Protein AF-A0A558G816-F1 (afdb_monomer_lite)

pLDDT: mean 83.67, std 11.79, range [37.75, 97.12]

Structure (mmCIF, N/CA/C/O backbone):
data_AF-A0A558G816-F1
#
_entry.id   AF-A0A558G816-F1
#
loop_
_atom_site.group_PDB
_atom_site.id
_atom_site.type_symbol
_atom_site.label_atom_id
_atom_site.label_alt_id
_atom_site.label_comp_id
_atom_site.label_asym_id
_atom_site.label_entity_id
_atom_site.label_seq_id
_atom_site.pdbx_PDB_ins_code
_atom_site.Cartn_x
_atom_site.Cartn_y
_atom_site.Cartn_z
_atom_site.occupancy
_atom_site.B_iso_or_equiv
_atom_site.auth_seq_id
_atom_site.auth_comp_id
_atom_site.auth_asym_id
_atom_site.auth_atom_id
_atom_site.pdbx_PDB_model_num
ATOM 1 N N . MET A 1 1 ? -5.909 -8.089 8.741 1.00 37.75 1 MET A N 1
ATOM 2 C CA . MET A 1 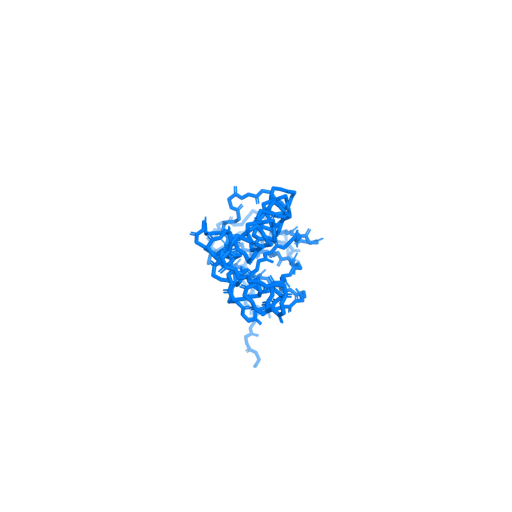1 ? -4.766 -7.786 9.630 1.00 37.75 1 MET A CA 1
ATOM 3 C C . MET A 1 1 ? -4.085 -6.562 9.058 1.00 37.75 1 MET A C 1
ATOM 5 O O . MET A 1 1 ? -4.016 -6.538 7.836 1.00 37.75 1 MET A O 1
ATOM 9 N N . PRO A 1 2 ? -3.628 -5.584 9.864 1.00 47.62 2 PRO A N 1
ATOM 10 C CA . PRO A 1 2 ? -2.833 -4.487 9.321 1.00 47.62 2 PRO A CA 1
ATOM 11 C C . PRO A 1 2 ? -1.647 -5.149 8.655 1.00 47.62 2 PRO A C 1
ATOM 13 O O . PRO A 1 2 ? -1.035 -6.000 9.306 1.00 47.62 2 PRO A O 1
ATOM 16 N N . HIS A 1 3 ? -1.360 -4.857 7.390 1.00 53.56 3 HIS A N 1
ATOM 17 C CA . HIS A 1 3 ? -0.181 -5.450 6.772 1.00 53.56 3 HIS A CA 1
ATOM 18 C C . HIS A 1 3 ? 1.026 -5.114 7.656 1.00 53.56 3 HIS A C 1
ATOM 20 O O . HIS A 1 3 ? 1.348 -3.930 7.813 1.00 53.56 3 HIS A O 1
ATOM 26 N N . PRO A 1 4 ? 1.654 -6.110 8.314 1.00 49.41 4 PRO A N 1
ATOM 27 C CA . PRO A 1 4 ? 2.754 -5.837 9.211 1.00 49.41 4 PRO A CA 1
ATOM 28 C C . PRO A 1 4 ? 3.901 -5.379 8.330 1.00 49.41 4 PRO A C 1
ATOM 30 O O . PRO A 1 4 ? 4.571 -6.177 7.678 1.00 49.41 4 PRO A O 1
ATOM 33 N N . THR A 1 5 ? 4.113 -4.070 8.249 1.00 54.47 5 THR A N 1
ATOM 34 C CA . THR A 1 5 ? 5.279 -3.573 7.544 1.00 54.47 5 THR A CA 1
ATOM 35 C C . THR A 1 5 ? 6.477 -3.842 8.445 1.00 54.47 5 THR A C 1
ATOM 37 O O . THR A 1 5 ? 6.738 -3.076 9.369 1.00 54.47 5 THR A O 1
ATOM 40 N N . LEU A 1 6 ? 7.186 -4.945 8.190 1.00 53.34 6 LEU A N 1
ATOM 41 C CA . LEU A 1 6 ? 8.382 -5.374 8.932 1.00 53.34 6 LEU A CA 1
ATOM 42 C C . LEU A 1 6 ? 9.525 -4.341 8.891 1.00 53.34 6 LEU A C 1
ATOM 44 O O . LEU A 1 6 ? 10.476 -4.428 9.659 1.00 53.34 6 LEU A O 1
ATOM 48 N N . LEU A 1 7 ? 9.435 -3.354 7.996 1.00 63.06 7 LEU A N 1
ATOM 49 C CA . LEU A 1 7 ? 10.449 -2.332 7.756 1.00 63.06 7 LEU A CA 1
ATOM 50 C C . LEU A 1 7 ? 9.867 -0.936 7.938 1.00 63.06 7 LEU A C 1
ATOM 52 O O . LEU A 1 7 ? 8.739 -0.680 7.522 1.00 63.06 7 LEU A O 1
ATOM 56 N N . SER A 1 8 ? 10.660 -0.013 8.483 1.00 76.56 8 SER A N 1
ATOM 57 C CA . SER A 1 8 ? 10.317 1.413 8.523 1.00 76.56 8 SER A CA 1
ATOM 58 C C . SER A 1 8 ? 10.151 1.989 7.109 1.00 76.56 8 SER A C 1
ATOM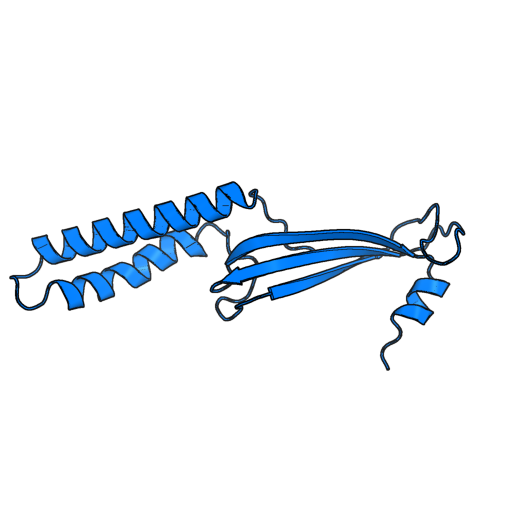 60 O O . SER A 1 8 ? 10.683 1.455 6.133 1.00 76.56 8 SER A O 1
ATOM 62 N N . SER A 1 9 ? 9.434 3.110 6.978 1.00 77.06 9 SER A N 1
ATOM 63 C CA . SER A 1 9 ? 9.272 3.809 5.692 1.00 77.06 9 SER A CA 1
ATOM 64 C C . SER A 1 9 ? 10.616 4.157 5.042 1.00 77.06 9 SER A C 1
ATOM 66 O O . SER A 1 9 ? 10.772 4.005 3.831 1.00 77.06 9 SER A O 1
ATOM 68 N N . THR A 1 10 ? 11.603 4.562 5.844 1.00 79.75 10 THR A N 1
ATOM 69 C CA . THR A 1 10 ? 12.962 4.880 5.388 1.00 79.75 10 THR A CA 1
ATOM 70 C C . THR A 1 10 ? 13.654 3.669 4.773 1.00 79.75 10 THR A C 1
ATOM 72 O O . THR A 1 10 ? 14.207 3.780 3.682 1.00 79.75 10 T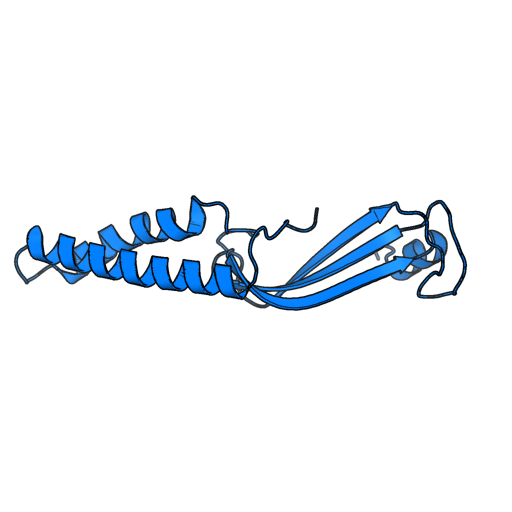HR A O 1
ATOM 75 N N . LEU A 1 11 ? 13.583 2.506 5.428 1.00 80.38 11 LEU A N 1
ATOM 76 C CA . LEU A 1 11 ? 14.188 1.282 4.905 1.00 80.38 11 LEU A CA 1
ATOM 77 C C . LEU A 1 11 ? 13.520 0.843 3.603 1.00 80.38 11 LEU A C 1
ATOM 79 O O . LEU A 1 11 ? 14.224 0.540 2.650 1.00 80.38 11 LEU A O 1
ATOM 83 N N . ARG A 1 12 ? 12.185 0.905 3.505 1.00 80.81 12 ARG A N 1
ATOM 84 C CA . ARG A 1 12 ? 11.469 0.564 2.261 1.00 80.81 12 ARG A CA 1
ATOM 85 C C . ARG A 1 12 ? 11.890 1.455 1.093 1.00 80.81 12 ARG A C 1
ATOM 87 O O . ARG A 1 12 ? 12.158 0.953 0.006 1.00 80.81 12 ARG A O 1
ATOM 94 N N . ARG A 1 13 ? 12.003 2.768 1.318 1.00 83.06 13 ARG A N 1
ATOM 95 C CA . ARG A 1 13 ? 12.493 3.715 0.302 1.00 83.06 13 ARG A CA 1
ATOM 96 C C . ARG A 1 13 ? 13.922 3.402 -0.121 1.00 83.06 13 ARG A C 1
ATOM 98 O O . ARG A 1 13 ? 14.205 3.407 -1.314 1.00 83.06 13 ARG A O 1
ATOM 105 N N . LEU A 1 14 ? 14.797 3.114 0.842 1.00 83.88 14 LEU A N 1
ATOM 106 C CA . LEU A 1 14 ? 16.184 2.758 0.567 1.00 83.88 14 LEU A CA 1
ATOM 107 C C . LEU A 1 14 ? 16.259 1.467 -0.246 1.00 83.88 14 LEU A C 1
ATOM 109 O O . LEU A 1 14 ? 16.970 1.427 -1.243 1.00 83.88 14 LEU A O 1
ATOM 113 N N . THR A 1 15 ? 15.476 0.449 0.105 1.00 82.81 15 THR A N 1
ATOM 114 C CA . THR A 1 15 ? 15.442 -0.804 -0.645 1.00 82.81 15 THR A CA 1
ATOM 115 C C . THR A 1 15 ? 14.944 -0.602 -2.069 1.00 82.81 15 THR A C 1
ATOM 117 O O . THR A 1 15 ? 15.580 -1.097 -2.994 1.00 82.81 15 THR A O 1
ATOM 120 N N . VAL A 1 16 ? 13.873 0.169 -2.281 1.00 83.94 16 VAL A N 1
ATOM 121 C CA . VAL A 1 16 ? 13.390 0.496 -3.635 1.00 83.94 16 VAL A CA 1
ATOM 122 C C . VAL A 1 16 ? 14.450 1.267 -4.424 1.00 83.94 16 VAL A C 1
ATOM 124 O O . VAL A 1 16 ? 14.697 0.946 -5.583 1.00 83.94 16 VAL A O 1
ATOM 127 N N . ALA A 1 17 ? 15.118 2.243 -3.802 1.00 86.75 17 ALA A N 1
ATOM 128 C CA . ALA A 1 17 ? 16.173 3.020 -4.447 1.00 86.75 17 ALA A CA 1
ATOM 129 C C . ALA A 1 17 ? 17.370 2.144 -4.846 1.00 86.75 17 ALA A C 1
ATOM 131 O O . ALA A 1 17 ? 17.804 2.193 -5.995 1.00 86.75 17 ALA A O 1
ATOM 132 N N . VAL A 1 18 ? 17.862 1.300 -3.933 1.00 85.56 18 VAL A N 1
ATOM 133 C CA . VAL A 1 18 ? 18.948 0.348 -4.209 1.00 85.56 18 VAL A CA 1
ATOM 134 C C . VAL A 1 18 ? 18.536 -0.613 -5.319 1.00 85.56 18 VAL A C 1
ATOM 136 O O . VAL A 1 18 ? 19.292 -0.780 -6.265 1.00 85.56 18 VAL A O 1
ATOM 139 N N . SER A 1 19 ? 17.321 -1.162 -5.258 1.00 85.50 19 SER A N 1
ATOM 140 C CA . SER A 1 19 ? 16.780 -2.074 -6.275 1.00 85.50 19 SER A CA 1
ATOM 141 C C . SER A 1 19 ? 16.726 -1.428 -7.656 1.00 85.50 19 SER A C 1
ATOM 143 O O . SER A 1 19 ? 17.076 -2.057 -8.651 1.00 85.50 19 SER A O 1
ATOM 145 N N . LEU A 1 20 ? 16.313 -0.161 -7.733 1.00 86.06 20 LEU A N 1
ATOM 146 C CA . LEU A 1 20 ? 16.272 0.590 -8.982 1.00 86.06 20 LEU A CA 1
ATOM 147 C C . LEU A 1 20 ? 17.683 0.819 -9.536 1.00 86.06 20 LEU A C 1
ATOM 149 O O . LEU A 1 20 ? 17.919 0.580 -10.720 1.00 86.06 20 LEU A O 1
ATOM 153 N N . VAL A 1 21 ? 18.630 1.218 -8.684 1.00 87.31 21 VAL A N 1
ATOM 154 C CA . VAL A 1 21 ? 20.031 1.440 -9.073 1.00 87.31 21 VAL A CA 1
ATOM 155 C C . VAL A 1 21 ? 20.689 0.143 -9.542 1.00 87.31 21 VAL A C 1
ATOM 157 O O . VAL A 1 21 ? 21.255 0.117 -10.633 1.00 87.31 21 VAL A O 1
ATOM 160 N N . THR A 1 22 ? 20.588 -0.943 -8.770 1.00 84.88 22 THR A N 1
ATOM 161 C CA . THR A 1 22 ? 21.214 -2.228 -9.112 1.00 84.88 22 THR A CA 1
ATOM 162 C C . THR A 1 22 ? 20.605 -2.832 -10.372 1.00 84.88 22 THR A C 1
ATOM 164 O O . THR A 1 22 ? 21.350 -3.286 -11.239 1.00 84.88 22 THR A O 1
ATOM 167 N N . SER A 1 23 ? 19.278 -2.769 -10.531 1.00 84.94 23 SER A N 1
ATOM 168 C CA . SER A 1 23 ? 18.592 -3.268 -11.732 1.00 84.94 23 SER A CA 1
ATOM 169 C C . SER A 1 23 ? 18.981 -2.478 -12.977 1.00 84.94 23 SER A C 1
ATOM 171 O O . SER A 1 23 ? 19.238 -3.070 -14.022 1.00 84.94 23 SER A O 1
ATOM 173 N N . THR A 1 24 ? 19.072 -1.148 -12.869 1.00 84.75 24 THR A N 1
ATOM 174 C CA . THR A 1 24 ? 19.471 -0.279 -13.989 1.00 84.75 24 THR A CA 1
ATOM 175 C C . THR A 1 24 ? 20.922 -0.526 -14.389 1.00 84.75 24 THR A C 1
ATOM 177 O O . THR A 1 24 ? 21.213 -0.697 -15.572 1.00 84.75 24 THR A O 1
ATOM 180 N N . LEU A 1 25 ? 21.832 -0.592 -13.411 1.00 85.12 25 LEU A N 1
ATOM 181 C CA . LEU A 1 25 ? 23.249 -0.848 -13.658 1.00 85.12 25 LEU A CA 1
ATOM 182 C C . LEU A 1 25 ? 23.462 -2.218 -14.307 1.00 85.12 25 LEU A C 1
ATOM 184 O O . LEU A 1 25 ? 24.167 -2.316 -15.308 1.00 85.12 25 LEU A O 1
ATOM 188 N N . PHE A 1 26 ? 22.828 -3.265 -13.775 1.00 82.50 26 PHE A N 1
ATOM 189 C CA . PHE A 1 26 ? 22.942 -4.609 -14.333 1.00 82.50 26 PHE A CA 1
ATOM 190 C C . PHE A 1 26 ? 22.387 -4.675 -15.756 1.00 82.50 26 PHE A C 1
ATOM 192 O O . PHE A 1 26 ? 23.044 -5.215 -16.641 1.00 82.50 26 PHE A O 1
ATOM 199 N N . ALA A 1 27 ? 21.208 -4.094 -15.994 1.00 81.56 27 ALA A N 1
ATOM 200 C CA . ALA A 1 27 ? 20.602 -4.036 -17.318 1.00 81.56 27 ALA A CA 1
ATOM 201 C C . ALA A 1 27 ? 21.516 -3.346 -18.344 1.00 81.56 27 ALA A C 1
ATOM 203 O O . ALA A 1 27 ? 21.700 -3.862 -19.447 1.00 81.56 27 ALA A O 1
ATOM 204 N N . ALA A 1 28 ? 22.125 -2.217 -17.970 1.00 79.31 28 ALA A N 1
ATOM 205 C CA . ALA A 1 28 ? 23.056 -1.487 -18.825 1.00 79.31 28 ALA A CA 1
ATOM 206 C C . ALA A 1 28 ? 24.328 -2.298 -19.126 1.00 79.31 28 ALA A C 1
ATOM 208 O O . ALA A 1 28 ? 24.742 -2.382 -20.282 1.00 79.31 28 ALA A O 1
ATOM 209 N N . LEU A 1 29 ? 24.921 -2.932 -18.109 1.00 81.62 29 LEU A N 1
ATOM 210 C CA . LEU A 1 29 ? 26.117 -3.763 -18.270 1.00 81.62 29 LEU A CA 1
ATOM 211 C C . LEU A 1 29 ? 25.842 -5.003 -19.127 1.00 81.62 29 LEU A C 1
ATOM 213 O O . LEU A 1 29 ? 26.593 -5.279 -20.059 1.00 81.62 29 LEU A O 1
ATOM 217 N N . ALA A 1 30 ? 24.752 -5.724 -18.858 1.00 76.94 30 ALA A N 1
ATOM 218 C CA . ALA A 1 30 ? 24.363 -6.904 -19.625 1.00 76.94 30 ALA A CA 1
ATOM 219 C C . ALA A 1 30 ? 24.132 -6.557 -21.102 1.00 76.94 30 ALA A C 1
ATOM 221 O O . ALA A 1 30 ? 24.630 -7.250 -21.988 1.00 76.94 30 ALA A O 1
ATOM 222 N N . ALA A 1 31 ? 23.437 -5.449 -21.373 1.00 75.00 31 ALA A N 1
ATOM 223 C CA . ALA A 1 31 ? 23.195 -4.990 -22.732 1.00 75.00 31 ALA A CA 1
ATOM 224 C C . ALA A 1 31 ? 24.487 -4.580 -23.460 1.00 75.00 31 ALA A C 1
ATOM 226 O O . ALA A 1 31 ? 24.648 -4.915 -24.631 1.00 75.00 31 ALA A O 1
ATOM 227 N N . ALA A 1 32 ? 25.415 -3.907 -22.770 1.00 75.12 32 ALA A N 1
ATOM 228 C CA . ALA A 1 32 ? 26.702 -3.499 -23.334 1.00 75.12 32 ALA A CA 1
ATOM 229 C C . ALA A 1 32 ? 27.633 -4.685 -23.651 1.00 75.12 32 ALA A C 1
ATOM 231 O O . ALA A 1 32 ? 28.400 -4.612 -24.608 1.00 75.12 32 ALA A O 1
ATOM 232 N N . ILE A 1 33 ? 27.574 -5.765 -22.863 1.00 77.12 33 ILE A N 1
ATOM 233 C CA . ILE A 1 33 ? 28.397 -6.970 -23.062 1.00 77.12 33 ILE A CA 1
ATOM 234 C C . ILE A 1 33 ? 27.830 -7.856 -24.179 1.00 77.12 33 ILE A C 1
ATOM 236 O O . ILE A 1 33 ? 28.590 -8.398 -24.978 1.00 77.12 33 ILE A O 1
ATOM 240 N N . LEU A 1 34 ? 26.507 -8.039 -24.217 1.00 72.50 34 LEU A N 1
ATOM 241 C CA . LEU A 1 34 ? 25.871 -9.059 -25.056 1.00 72.50 34 LEU A CA 1
ATOM 242 C C . LEU A 1 34 ? 25.544 -8.587 -26.482 1.00 72.50 34 LEU A C 1
ATOM 244 O O . LEU A 1 34 ? 25.404 -9.435 -27.363 1.00 72.50 34 LEU A O 1
ATOM 248 N N . PHE A 1 35 ? 25.412 -7.277 -26.737 1.00 68.88 35 PHE A N 1
ATOM 249 C CA . PHE A 1 35 ? 24.894 -6.774 -28.017 1.00 68.88 35 PHE A CA 1
ATOM 250 C C . PHE A 1 35 ? 25.670 -5.553 -28.556 1.00 68.88 35 PHE A C 1
ATOM 252 O O . PHE A 1 35 ? 25.889 -4.592 -27.817 1.00 68.88 35 PHE A O 1
ATOM 259 N N . PRO A 1 36 ? 26.038 -5.520 -29.857 1.00 64.81 36 PRO A N 1
ATOM 260 C CA . PRO A 1 36 ? 26.610 -4.331 -30.491 1.00 64.81 36 PRO A CA 1
ATOM 261 C C . PRO A 1 36 ? 25.630 -3.144 -30.476 1.00 64.81 36 PRO A C 1
ATOM 263 O O . PRO A 1 36 ? 24.413 -3.326 -30.421 1.00 64.81 36 PRO A O 1
ATOM 266 N N . GLN A 1 37 ? 26.170 -1.921 -30.553 1.00 66.19 37 GLN A N 1
ATOM 267 C CA . GLN A 1 37 ? 25.551 -0.646 -30.142 1.00 66.19 37 GLN A CA 1
ATOM 268 C C . GLN A 1 37 ? 24.114 -0.329 -30.602 1.00 66.19 37 GLN A C 1
ATOM 270 O O . GLN A 1 37 ? 23.465 0.509 -29.979 1.00 66.19 37 GLN A O 1
ATOM 275 N N . SER A 1 38 ? 23.578 -0.966 -31.644 1.00 67.19 38 SER A N 1
ATOM 276 C CA . SER A 1 38 ? 22.276 -0.601 -32.216 1.00 67.19 38 SER A CA 1
ATOM 277 C C . SER A 1 38 ? 21.055 -1.060 -31.406 1.00 67.19 38 SER A C 1
ATOM 279 O O . SER A 1 38 ? 19.948 -0.633 -31.724 1.00 67.19 38 SER A O 1
ATOM 281 N N . ALA A 1 39 ? 21.214 -1.908 -30.379 1.00 68.38 39 ALA A N 1
ATOM 282 C CA . ALA A 1 39 ? 20.077 -2.471 -29.630 1.00 68.38 39 ALA A CA 1
ATOM 283 C C . ALA A 1 39 ? 20.206 -2.434 -28.093 1.00 68.38 39 ALA A C 1
ATOM 285 O O . ALA A 1 39 ? 19.365 -3.009 -27.402 1.00 68.38 39 ALA A O 1
ATOM 286 N N . ILE A 1 40 ? 21.219 -1.754 -27.542 1.00 70.88 40 ILE A N 1
ATOM 287 C CA . ILE A 1 40 ? 21.527 -1.768 -26.095 1.00 70.88 40 ILE A CA 1
ATOM 288 C C . ILE A 1 40 ? 20.302 -1.393 -25.245 1.00 70.88 40 ILE A C 1
ATOM 290 O O . ILE A 1 40 ? 19.987 -2.077 -24.276 1.00 70.88 40 ILE A O 1
ATOM 294 N N . TRP A 1 41 ? 19.559 -0.354 -25.628 1.00 71.88 41 TRP A N 1
ATOM 295 C CA . TRP A 1 41 ? 18.407 0.114 -24.850 1.00 71.88 41 TRP A CA 1
ATOM 296 C C . TRP A 1 41 ? 17.241 -0.879 -24.821 1.00 71.88 41 TRP A C 1
ATOM 298 O O . TRP A 1 41 ? 16.607 -1.047 -23.779 1.00 71.88 41 TRP A O 1
ATOM 308 N N . THR A 1 42 ? 16.991 -1.582 -25.927 1.00 76.94 42 THR A N 1
ATOM 309 C CA . THR A 1 42 ? 15.944 -2.610 -26.012 1.00 76.94 42 THR A CA 1
ATOM 310 C C . THR A 1 42 ? 16.249 -3.771 -25.070 1.00 76.94 42 THR A C 1
ATOM 312 O O . THR A 1 42 ? 15.384 -4.210 -24.312 1.00 76.94 42 THR A O 1
ATOM 315 N N . TRP A 1 43 ? 17.501 -4.232 -25.065 1.00 76.19 43 TRP A N 1
ATOM 316 C CA . TRP A 1 43 ? 17.947 -5.324 -24.201 1.00 76.19 43 TRP A CA 1
ATOM 317 C C . TRP A 1 43 ? 18.032 -4.912 -22.734 1.00 76.19 43 TRP A C 1
ATOM 319 O O . TRP A 1 43 ? 17.627 -5.679 -21.863 1.00 76.19 43 TRP A O 1
ATOM 329 N N . ALA A 1 44 ? 18.474 -3.686 -22.448 1.00 75.81 44 ALA A N 1
ATOM 330 C CA . ALA A 1 44 ? 18.474 -3.150 -21.093 1.00 75.81 44 ALA A CA 1
ATOM 331 C C . ALA A 1 44 ? 17.054 -3.137 -20.502 1.00 75.81 44 ALA A C 1
ATOM 333 O O . ALA A 1 44 ? 16.852 -3.594 -19.380 1.00 75.81 44 ALA A O 1
ATOM 334 N N . LEU A 1 45 ? 16.045 -2.702 -21.264 1.00 77.69 45 LEU A N 1
ATOM 335 C CA . LEU A 1 45 ? 14.658 -2.704 -20.790 1.00 77.69 45 LEU A CA 1
ATOM 336 C C . LEU A 1 45 ? 14.135 -4.127 -20.521 1.00 77.69 45 LEU A C 1
ATOM 338 O O . LEU A 1 45 ? 13.445 -4.355 -19.526 1.00 77.69 45 LEU A O 1
ATOM 342 N N . LEU A 1 46 ? 14.514 -5.088 -21.371 1.00 81.88 46 LEU A N 1
ATOM 343 C CA . LEU A 1 46 ? 14.146 -6.498 -21.225 1.00 81.88 46 LEU A CA 1
ATOM 344 C C . LEU A 1 46 ? 14.733 -7.124 -19.953 1.00 81.88 46 LEU A C 1
ATOM 346 O O . LEU A 1 46 ? 14.028 -7.854 -19.259 1.00 81.88 46 LEU A O 1
ATOM 350 N N . PHE A 1 47 ? 15.989 -6.821 -19.613 1.00 79.25 47 PHE A N 1
ATOM 351 C CA . PHE A 1 47 ? 16.612 -7.313 -18.378 1.00 79.25 47 PHE A CA 1
ATOM 352 C C . PHE A 1 47 ? 16.182 -6.530 -17.134 1.00 79.25 47 PHE A C 1
ATOM 354 O O . PHE A 1 47 ? 16.128 -7.099 -16.046 1.00 79.25 47 PHE A O 1
ATOM 361 N N . PHE A 1 48 ? 15.836 -5.248 -17.270 1.00 82.94 48 PHE A N 1
ATOM 362 C CA . PHE A 1 48 ? 15.461 -4.401 -16.140 1.00 82.94 48 PHE A CA 1
ATOM 363 C C . PHE A 1 48 ? 14.218 -4.917 -15.412 1.00 82.94 48 PHE A C 1
ATOM 365 O O . PHE A 1 48 ? 14.243 -5.063 -14.193 1.00 82.94 48 PHE A O 1
ATOM 372 N N . LEU A 1 49 ? 13.140 -5.215 -16.143 1.00 81.12 49 LEU A N 1
ATOM 373 C CA . LEU A 1 49 ? 11.855 -5.596 -15.549 1.00 81.12 49 LEU A CA 1
ATOM 374 C C . LEU A 1 49 ? 11.922 -6.838 -14.640 1.00 81.12 49 LEU A C 1
ATOM 376 O O . LEU A 1 49 ? 11.467 -6.731 -13.500 1.00 81.12 49 LEU A O 1
ATOM 380 N N . PRO A 1 50 ? 12.486 -7.991 -15.057 1.00 80.62 50 PRO A N 1
ATOM 381 C CA . PRO A 1 50 ? 12.555 -9.168 -14.191 1.00 80.62 50 PRO A CA 1
ATOM 382 C C . PRO A 1 50 ? 13.469 -8.953 -12.979 1.00 80.62 50 PRO A C 1
ATOM 384 O O . PRO A 1 50 ? 13.168 -9.446 -11.894 1.00 80.62 50 PRO A O 1
ATOM 387 N N . ILE A 1 51 ? 14.553 -8.186 -13.128 1.00 79.69 51 ILE A N 1
ATOM 388 C CA . ILE A 1 51 ? 15.493 -7.912 -12.033 1.00 79.69 51 ILE A CA 1
ATOM 389 C C . ILE A 1 51 ? 14.868 -6.954 -11.025 1.00 79.69 51 ILE A C 1
ATOM 391 O O . ILE A 1 51 ? 14.896 -7.227 -9.825 1.00 79.69 51 ILE A O 1
ATOM 395 N N . PHE A 1 52 ? 14.248 -5.877 -11.501 1.00 80.8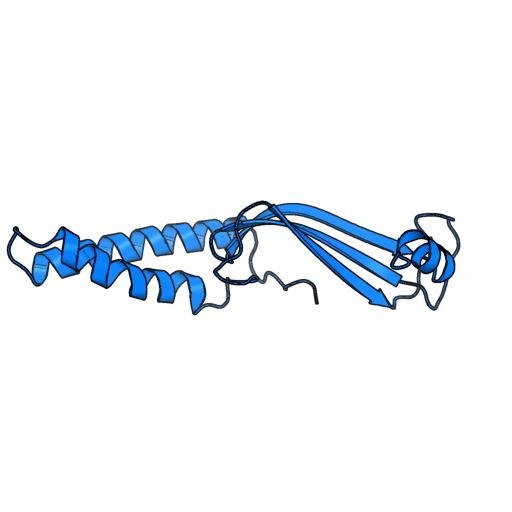8 52 PHE A N 1
ATOM 396 C CA . PHE A 1 52 ? 13.534 -4.935 -10.650 1.00 80.88 52 PHE A CA 1
ATOM 397 C C . PHE A 1 52 ? 12.381 -5.625 -9.923 1.00 80.88 52 PHE A C 1
ATOM 399 O O . PHE A 1 52 ? 12.189 -5.418 -8.725 1.00 80.88 52 PHE A O 1
ATOM 406 N N . TRP A 1 53 ? 11.656 -6.504 -10.617 1.00 82.94 53 TRP A N 1
ATOM 407 C CA . TRP A 1 53 ? 10.611 -7.314 -10.007 1.00 82.94 53 TRP A CA 1
ATOM 408 C C . TRP A 1 53 ? 11.169 -8.232 -8.911 1.00 82.94 53 TRP A C 1
ATOM 410 O O . TRP A 1 53 ? 10.657 -8.217 -7.792 1.00 82.94 53 TRP A O 1
ATOM 420 N N . LEU A 1 54 ? 12.263 -8.956 -9.178 1.00 80.06 54 LEU A N 1
ATOM 421 C CA . LEU A 1 54 ? 12.923 -9.819 -8.194 1.00 80.06 54 LEU A CA 1
ATOM 422 C C . LEU A 1 54 ? 13.374 -9.034 -6.955 1.00 80.06 54 LEU A C 1
ATOM 424 O O . LEU A 1 54 ? 13.178 -9.498 -5.841 1.00 80.06 54 LEU A O 1
ATOM 428 N N . HIS A 1 55 ? 13.939 -7.841 -7.119 1.00 76.50 55 HIS A N 1
ATOM 429 C CA . HIS A 1 55 ? 14.426 -7.052 -5.985 1.00 76.50 55 HIS A CA 1
ATOM 430 C C . HIS A 1 55 ? 13.298 -6.395 -5.177 1.00 76.50 55 HIS A C 1
ATOM 432 O O . HIS A 1 55 ? 13.416 -6.250 -3.962 1.00 76.50 55 HIS A O 1
ATOM 438 N N . CYS A 1 56 ? 12.202 -5.995 -5.825 1.00 74.94 56 CYS A N 1
ATOM 439 C CA . CYS A 1 56 ? 11.127 -5.258 -5.162 1.00 74.94 56 CYS A CA 1
ATOM 440 C C . CYS A 1 56 ? 10.008 -6.158 -4.613 1.00 74.94 56 CYS A C 1
ATOM 442 O O . CYS A 1 56 ? 9.452 -5.851 -3.558 1.00 74.94 56 CYS A O 1
ATOM 444 N N . TYR A 1 57 ? 9.666 -7.251 -5.301 1.00 76.25 57 TYR A N 1
ATOM 445 C CA . TYR A 1 57 ? 8.462 -8.045 -5.015 1.00 76.25 57 TYR A CA 1
ATOM 446 C C . TYR A 1 57 ? 8.766 -9.369 -4.316 1.00 76.25 57 TYR A C 1
ATOM 448 O O . TYR A 1 57 ? 8.031 -9.756 -3.410 1.00 76.25 57 TYR A O 1
ATOM 456 N N . PHE A 1 58 ? 9.862 -10.041 -4.679 1.00 72.75 58 PHE A N 1
ATOM 457 C CA . PHE A 1 58 ? 10.258 -11.303 -4.043 1.00 72.75 58 PHE A CA 1
ATOM 458 C C . PHE A 1 58 ? 10.543 -11.191 -2.534 1.00 72.75 58 PHE A C 1
ATOM 460 O O . PHE A 1 58 ? 10.154 -12.097 -1.800 1.00 72.75 58 PHE A O 1
ATOM 467 N N . PRO A 1 59 ? 11.153 -10.107 -2.010 1.00 68.56 59 PRO A N 1
ATOM 468 C CA . PRO A 1 59 ? 11.512 -10.053 -0.591 1.00 68.56 59 PRO A CA 1
ATOM 469 C C . PRO A 1 59 ? 10.332 -9.780 0.356 1.00 68.56 59 PRO A C 1
ATOM 471 O O . PRO A 1 59 ? 10.541 -9.634 1.558 1.00 68.56 59 PRO A O 1
ATOM 474 N N . GLY A 1 60 ? 9.102 -9.653 -0.161 1.00 67.12 60 GLY A N 1
ATOM 475 C CA . GLY A 1 60 ? 7.906 -9.447 0.663 1.00 67.12 60 GLY A CA 1
ATOM 476 C C . GLY A 1 60 ? 7.693 -8.009 1.154 1.00 67.12 60 GLY A C 1
ATOM 477 O O . GLY A 1 60 ? 6.970 -7.793 2.121 1.00 67.12 60 GLY A O 1
ATOM 478 N N . TYR A 1 61 ? 8.292 -7.005 0.502 1.00 70.50 61 TYR A N 1
ATOM 479 C CA . TYR A 1 61 ? 8.066 -5.580 0.821 1.00 70.50 61 TYR A CA 1
ATOM 480 C C . TYR A 1 61 ? 6.725 -5.036 0.320 1.00 70.50 61 TYR A C 1
ATOM 482 O O . TYR A 1 61 ? 6.337 -3.909 0.637 1.00 70.50 61 TYR A O 1
ATOM 490 N N . VAL A 1 62 ? 6.039 -5.831 -0.492 1.00 77.81 62 VAL A N 1
ATOM 491 C CA . VAL A 1 62 ? 4.762 -5.507 -1.109 1.00 77.81 62 VAL A CA 1
ATOM 492 C C . VAL A 1 62 ? 3.663 -5.857 -0.121 1.00 77.81 62 VAL A C 1
ATOM 494 O O . VAL A 1 62 ? 3.535 -6.997 0.317 1.00 77.81 62 VAL A O 1
ATOM 497 N N . SER A 1 63 ? 2.887 -4.849 0.256 1.00 80.69 63 SER A N 1
ATOM 498 C CA . SER A 1 63 ? 1.782 -4.996 1.208 1.00 80.69 63 SER A CA 1
ATOM 499 C C . SER A 1 63 ? 0.421 -4.877 0.530 1.00 80.69 63 SER A C 1
ATOM 501 O O . SER A 1 63 ? -0.588 -5.193 1.139 1.00 80.69 63 SER A O 1
ATOM 503 N N . TYR A 1 64 ? 0.381 -4.446 -0.730 1.00 84.94 64 TYR A N 1
ATOM 504 C CA . TYR A 1 64 ? -0.846 -4.237 -1.492 1.00 84.94 64 TYR A CA 1
ATOM 505 C C . TYR A 1 64 ? -0.755 -4.926 -2.856 1.00 84.94 64 TYR A C 1
ATOM 507 O O . TYR A 1 64 ? 0.319 -5.348 -3.278 1.00 84.94 64 TYR A O 1
ATOM 515 N N . SER A 1 65 ? -1.875 -5.006 -3.579 1.00 86.88 65 SER A N 1
ATOM 516 C CA . SER A 1 65 ? -1.862 -5.443 -4.982 1.00 86.88 65 SER A CA 1
ATOM 517 C C . SER A 1 65 ? -0.821 -4.649 -5.794 1.00 86.88 65 SER A C 1
ATOM 519 O O . SER A 1 65 ? -0.750 -3.429 -5.621 1.00 86.88 65 SER A O 1
ATOM 521 N N . PRO A 1 66 ? -0.081 -5.267 -6.737 1.00 86.31 66 PRO A N 1
ATOM 522 C CA . PRO A 1 66 ? 0.813 -4.555 -7.658 1.00 86.31 66 PRO A CA 1
ATOM 523 C C . PRO A 1 66 ? 0.127 -3.444 -8.469 1.00 86.31 66 PRO A C 1
ATOM 525 O O . PRO A 1 66 ? 0.786 -2.551 -8.988 1.00 86.31 66 PRO A O 1
ATOM 528 N N . THR A 1 67 ? -1.203 -3.478 -8.575 1.00 88.44 67 THR A N 1
ATOM 529 C CA . THR A 1 67 ? -2.015 -2.451 -9.243 1.00 88.44 67 THR A CA 1
ATOM 530 C C . THR A 1 67 ? -2.426 -1.292 -8.328 1.00 88.44 67 THR A C 1
ATOM 532 O O . THR A 1 67 ? -3.101 -0.373 -8.784 1.00 88.44 67 THR A O 1
ATOM 535 N N . ALA A 1 68 ? -2.052 -1.305 -7.045 1.00 90.38 68 ALA A N 1
ATOM 536 C CA . ALA A 1 68 ? -2.380 -0.238 -6.105 1.00 90.38 68 ALA A CA 1
ATOM 537 C C . ALA A 1 68 ? -1.430 0.958 -6.268 1.00 90.38 68 ALA A C 1
ATOM 539 O O . ALA A 1 68 ? -0.209 0.819 -6.150 1.00 90.38 68 ALA A O 1
ATOM 540 N N . PHE A 1 69 ? -2.007 2.142 -6.487 1.00 93.50 69 PHE A N 1
ATOM 541 C CA . PHE A 1 69 ? -1.290 3.408 -6.627 1.00 93.50 69 PHE A CA 1
ATOM 542 C C . PHE A 1 69 ? -1.992 4.534 -5.865 1.00 93.50 69 PHE A C 1
ATOM 544 O O . PHE A 1 69 ? -3.218 4.583 -5.783 1.00 93.50 69 PHE A O 1
ATOM 551 N N . GLY A 1 70 ? -1.201 5.478 -5.358 1.00 93.75 70 GLY A N 1
ATOM 552 C CA . GLY A 1 70 ? -1.687 6.686 -4.704 1.00 93.75 70 GLY A CA 1
ATOM 553 C C . GLY A 1 70 ? -1.887 6.523 -3.200 1.00 93.75 70 GLY A C 1
ATOM 554 O O . GLY A 1 70 ? -1.181 5.767 -2.532 1.00 93.75 70 GLY A O 1
ATOM 555 N N . ARG A 1 71 ? -2.817 7.302 -2.641 1.00 93.44 71 ARG A N 1
ATOM 556 C CA . ARG A 1 71 ? -3.096 7.319 -1.202 1.00 93.44 71 ARG A CA 1
ATOM 557 C C . ARG A 1 71 ? -4.083 6.207 -0.857 1.00 93.44 71 ARG A C 1
ATOM 559 O O . ARG A 1 71 ? -5.252 6.289 -1.215 1.00 93.44 71 ARG A O 1
ATOM 566 N N . VAL A 1 72 ? -3.613 5.199 -0.132 1.00 92.44 72 VAL A N 1
ATOM 567 C CA . VAL A 1 72 ? -4.414 4.055 0.316 1.00 92.44 72 VAL A CA 1
ATOM 568 C C . VAL A 1 72 ? -4.635 4.164 1.821 1.00 92.44 72 VAL A C 1
ATOM 570 O O . VAL A 1 72 ? -3.694 4.427 2.573 1.00 92.44 72 VAL A O 1
ATOM 573 N N . ARG A 1 73 ? -5.883 3.983 2.263 1.00 91.06 73 ARG A N 1
ATOM 574 C CA . ARG A 1 73 ? -6.240 3.913 3.683 1.00 91.06 73 ARG A CA 1
ATOM 575 C C . ARG A 1 73 ? -6.626 2.487 4.034 1.00 91.06 73 ARG A C 1
ATOM 577 O O . ARG A 1 73 ? -7.533 1.923 3.435 1.00 91.06 73 ARG A O 1
ATOM 584 N N . GLU A 1 74 ? -5.953 1.943 5.031 1.00 88.56 74 GLU A N 1
ATOM 585 C CA . GLU A 1 74 ? -6.246 0.641 5.606 1.00 88.56 74 GLU A CA 1
ATOM 586 C C . GLU A 1 74 ? -6.868 0.833 6.985 1.00 88.56 74 GLU A C 1
ATOM 588 O O . GLU A 1 74 ? -6.435 1.681 7.772 1.00 88.56 74 GLU A O 1
ATOM 593 N N . VAL A 1 75 ? -7.900 0.046 7.266 1.00 90.31 75 VAL A N 1
ATOM 594 C CA . VAL A 1 75 ? -8.583 0.028 8.552 1.00 90.31 75 VAL A CA 1
ATOM 595 C C . VAL A 1 75 ? -8.751 -1.419 8.964 1.00 90.31 75 VAL A C 1
ATOM 597 O O . VAL A 1 75 ? -9.272 -2.229 8.200 1.00 90.31 75 VAL A O 1
ATOM 600 N N . VAL A 1 76 ? -8.327 -1.734 10.180 1.00 90.25 76 VAL A N 1
ATOM 601 C CA . VAL A 1 76 ? -8.457 -3.067 10.754 1.00 90.25 76 VAL A CA 1
ATOM 602 C C . VAL A 1 76 ? -9.172 -2.941 12.080 1.00 90.25 76 VAL A C 1
ATOM 604 O O . VAL A 1 76 ? -8.750 -2.196 12.963 1.00 90.25 76 VAL A O 1
ATOM 607 N N . THR A 1 77 ? -10.263 -3.680 12.203 1.00 91.81 77 THR A N 1
ATOM 608 C CA . THR A 1 77 ? -11.020 -3.812 13.438 1.00 91.81 77 THR A CA 1
ATOM 609 C C . THR A 1 77 ? -10.648 -5.119 14.119 1.00 91.81 77 THR A C 1
ATOM 611 O O . THR A 1 77 ? -10.533 -6.167 13.481 1.00 91.81 77 THR A O 1
ATOM 614 N N . SER A 1 78 ? -10.446 -5.059 15.429 1.00 93.62 78 SER A N 1
ATOM 615 C CA . SER A 1 78 ? -10.214 -6.230 16.266 1.00 93.62 78 SER A CA 1
ATOM 616 C C . SER A 1 78 ? -11.000 -6.101 17.568 1.00 93.62 78 SER A C 1
ATOM 618 O O . SER A 1 78 ? -10.986 -5.020 18.164 1.00 93.62 78 SER A O 1
ATOM 620 N N . PRO A 1 79 ? -11.660 -7.170 18.038 1.00 94.31 79 PRO A N 1
ATOM 621 C CA . PRO A 1 79 ? -12.295 -7.158 19.349 1.00 94.31 79 PRO A CA 1
ATOM 622 C C . PRO A 1 79 ? -11.232 -6.988 20.444 1.00 94.31 79 PRO A C 1
ATOM 624 O O . PRO A 1 79 ? -10.200 -7.664 20.422 1.00 94.31 79 PRO A O 1
ATOM 627 N N . ARG A 1 80 ? -11.466 -6.065 21.381 1.00 93.06 80 ARG A N 1
ATOM 628 C CA . ARG A 1 80 ? -10.578 -5.761 22.513 1.00 93.06 80 ARG A CA 1
ATOM 629 C C . ARG A 1 80 ? -11.396 -5.148 23.652 1.00 93.06 80 ARG A C 1
ATOM 631 O O . ARG A 1 80 ? -12.256 -4.316 23.393 1.00 93.06 80 ARG A O 1
ATOM 638 N N . ALA A 1 81 ? -11.093 -5.500 24.901 1.00 95.38 81 ALA A N 1
ATOM 639 C CA . ALA A 1 81 ? -11.627 -4.771 26.049 1.00 95.38 81 ALA A CA 1
ATOM 640 C C . ALA A 1 81 ? -11.180 -3.298 26.006 1.00 95.38 81 ALA A C 1
ATOM 642 O O . ALA A 1 81 ? -9.991 -3.015 25.861 1.00 95.38 81 ALA A O 1
ATOM 643 N N . VAL A 1 82 ? -12.131 -2.378 26.140 1.00 95.62 82 VAL A N 1
ATOM 644 C CA . VAL A 1 82 ? -11.923 -0.929 26.063 1.00 95.62 82 VAL A CA 1
ATOM 645 C C . VAL A 1 82 ? -12.084 -0.330 27.449 1.00 95.62 82 VAL A C 1
ATOM 647 O O . VAL A 1 82 ? -13.053 -0.621 28.149 1.00 95.62 82 VAL A O 1
ATOM 650 N N . ARG A 1 83 ? -11.127 0.505 27.858 1.00 95.75 83 ARG A N 1
ATOM 651 C CA . ARG A 1 83 ? -11.179 1.207 29.152 1.00 95.75 83 ARG A CA 1
ATOM 652 C C . ARG A 1 83 ? -11.881 2.553 29.059 1.00 95.75 83 ARG A C 1
ATOM 654 O O . ARG A 1 83 ? -12.532 2.943 30.016 1.00 95.75 83 ARG A O 1
ATOM 661 N N . GLU A 1 84 ? -11.753 3.219 27.919 1.00 96.31 84 GLU A N 1
ATOM 662 C CA . GLU A 1 84 ? -12.320 4.539 27.676 1.00 96.31 84 GLU A CA 1
ATOM 663 C C . GLU A 1 84 ? -12.716 4.643 26.201 1.00 96.31 84 GLU A C 1
ATOM 665 O O . GLU A 1 84 ? -11.875 4.759 25.310 1.00 96.31 84 GLU A O 1
ATOM 670 N N . CYS A 1 85 ? -14.012 4.531 25.918 1.00 96.62 85 CYS A N 1
ATOM 671 C CA . CYS A 1 85 ? -14.530 4.684 24.563 1.00 96.62 85 CYS A CA 1
ATOM 672 C C . CYS A 1 85 ? -14.287 6.113 24.055 1.00 96.62 85 CYS A C 1
ATOM 674 O O . CYS A 1 85 ? -14.747 7.069 24.675 1.00 96.62 85 CYS A O 1
ATOM 676 N N . VAL A 1 86 ? -13.689 6.271 22.870 1.00 96.56 86 VAL A N 1
ATOM 677 C CA . VAL A 1 86 ? -13.379 7.594 22.283 1.00 96.56 86 VAL A CA 1
ATOM 678 C C . VAL A 1 86 ? -14.618 8.472 22.041 1.00 96.56 86 VAL A C 1
ATOM 680 O O . VAL A 1 86 ? -14.501 9.682 21.877 1.00 96.56 86 V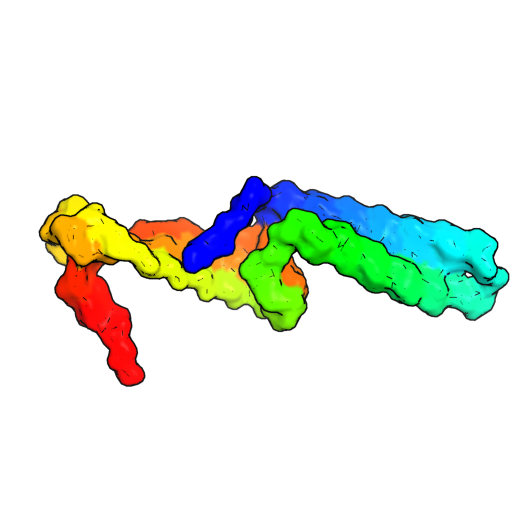AL A O 1
ATOM 683 N N . VAL A 1 87 ? -15.810 7.869 21.999 1.00 96.56 87 VAL A N 1
ATOM 684 C CA . VAL A 1 87 ? -17.078 8.574 21.754 1.00 96.56 87 VAL A CA 1
ATOM 685 C C . VAL A 1 87 ? -17.794 8.941 23.054 1.00 96.56 87 VAL A C 1
ATOM 687 O O . VAL A 1 87 ? -18.305 10.050 23.170 1.00 96.56 87 VAL A O 1
ATOM 690 N N . CYS A 1 88 ? -17.881 8.016 24.016 1.00 96.88 88 CYS A N 1
ATOM 691 C CA . CYS A 1 88 ? -18.715 8.188 25.213 1.00 96.88 88 CYS A CA 1
ATOM 692 C C . CYS A 1 88 ? -17.969 8.089 26.549 1.00 96.88 88 CYS A C 1
ATOM 694 O O . CYS A 1 88 ? -18.604 8.240 27.584 1.00 96.88 88 CYS A O 1
ATOM 696 N N . GLY A 1 89 ? -16.668 7.796 26.553 1.00 96.69 89 GLY A N 1
ATOM 697 C CA . GLY A 1 89 ? -15.840 7.648 27.757 1.00 96.69 89 GLY A CA 1
ATOM 698 C C . GLY A 1 89 ? -16.017 6.332 28.525 1.00 96.69 89 GLY A C 1
ATOM 699 O O . GLY A 1 89 ? -15.184 5.994 29.355 1.00 96.69 89 GLY A O 1
ATOM 700 N N . GLU A 1 90 ? -17.063 5.556 28.237 1.00 96.69 90 GLU A N 1
ATOM 701 C CA . GLU A 1 90 ? -17.378 4.325 28.980 1.00 96.69 90 GLU A CA 1
ATOM 702 C C . GLU A 1 90 ? -16.424 3.158 28.678 1.00 96.69 90 GLU A C 1
ATOM 704 O O . GLU A 1 90 ? -15.938 3.003 27.551 1.00 96.69 90 GLU A O 1
ATOM 709 N N . ALA A 1 91 ? -16.229 2.294 29.678 1.00 96.44 91 ALA A N 1
ATOM 710 C CA . ALA A 1 91 ? -15.523 1.023 29.540 1.00 96.44 91 ALA A CA 1
ATOM 711 C C . ALA A 1 91 ? -16.446 -0.086 28.997 1.00 96.44 91 ALA A C 1
ATOM 713 O O . ALA A 1 91 ? -17.646 -0.109 29.271 1.00 96.44 91 ALA A O 1
ATOM 714 N N . ASP A 1 92 ? -15.885 -1.035 28.246 1.00 96.62 92 ASP A N 1
ATOM 715 C CA . ASP A 1 92 ? -16.606 -2.193 27.706 1.00 96.62 92 ASP A CA 1
ATOM 716 C C . ASP A 1 92 ? -15.649 -3.374 27.495 1.00 96.62 92 ASP A C 1
ATOM 718 O O . ASP A 1 92 ? -14.754 -3.325 26.648 1.00 96.62 92 ASP A O 1
ATOM 722 N N . ASP A 1 93 ? -15.868 -4.473 28.220 1.00 96.38 93 ASP A N 1
ATOM 723 C CA . ASP A 1 93 ? -15.054 -5.691 28.110 1.00 96.38 93 ASP A CA 1
ATOM 724 C C . ASP A 1 93 ? -15.151 -6.363 26.730 1.00 96.38 93 ASP A C 1
ATOM 726 O O . ASP A 1 93 ? -14.292 -7.166 26.363 1.00 96.38 93 ASP A O 1
ATOM 730 N N . ARG A 1 94 ? -16.182 -6.035 25.941 1.00 95.75 94 ARG A N 1
ATOM 731 C CA . ARG A 1 94 ? -16.409 -6.564 24.589 1.00 95.75 94 ARG A CA 1
ATOM 732 C C . ARG A 1 94 ? -16.224 -5.516 23.495 1.00 95.75 94 ARG A C 1
ATOM 734 O O . ARG A 1 94 ? -16.715 -5.720 22.387 1.00 95.75 94 ARG A O 1
ATOM 741 N N . GLY A 1 95 ? -15.540 -4.415 23.790 1.00 95.50 95 GLY A N 1
ATOM 742 C CA . GLY A 1 95 ? -15.307 -3.336 22.838 1.00 95.50 95 GLY A CA 1
ATOM 743 C C . GLY A 1 95 ? -14.507 -3.733 21.585 1.00 95.50 95 GLY A C 1
ATOM 744 O O . GLY A 1 95 ? -14.179 -4.895 21.316 1.00 95.50 95 GLY A O 1
ATOM 745 N N . VAL A 1 96 ? -14.208 -2.727 20.768 1.00 95.75 96 VAL A N 1
ATOM 746 C CA . VAL A 1 96 ? -13.538 -2.871 19.476 1.00 95.75 96 VAL A CA 1
ATOM 747 C C . VAL A 1 96 ? -12.429 -1.836 19.365 1.00 95.75 96 VAL A C 1
ATOM 749 O O . VAL A 1 96 ? -12.667 -0.634 19.471 1.00 95.75 96 VAL A O 1
ATOM 752 N N . ALA A 1 97 ? -11.219 -2.305 19.080 1.00 94.88 97 ALA A N 1
ATOM 753 C CA . ALA A 1 97 ? -10.117 -1.457 18.662 1.00 94.88 97 ALA A CA 1
ATOM 754 C C . ALA A 1 97 ? -10.101 -1.353 17.133 1.00 94.88 97 ALA A C 1
ATOM 756 O O . ALA A 1 97 ? -10.189 -2.358 16.420 1.00 94.88 97 ALA A O 1
ATOM 757 N N . ARG A 1 98 ? -9.994 -0.129 16.621 1.00 93.56 98 ARG A N 1
ATOM 758 C CA . ARG A 1 98 ? -9.942 0.181 15.192 1.00 93.56 98 ARG A CA 1
ATOM 759 C C . ARG A 1 98 ? -8.619 0.865 14.884 1.00 93.56 98 ARG A C 1
ATOM 761 O O . ARG A 1 98 ? -8.471 2.072 15.074 1.00 93.56 98 ARG A O 1
ATOM 768 N N . ALA A 1 99 ? -7.667 0.089 14.385 1.00 92.12 99 ALA A N 1
ATOM 769 C CA . ALA A 1 99 ? -6.395 0.599 13.902 1.00 92.12 99 ALA A CA 1
ATOM 770 C C . ALA A 1 99 ? -6.559 1.110 12.468 1.00 92.12 99 ALA A C 1
ATOM 772 O O . ALA A 1 99 ? -7.133 0.429 11.615 1.00 92.12 99 ALA A O 1
ATOM 773 N N . PHE A 1 100 ? -6.048 2.303 12.186 1.00 90.62 100 PHE A N 1
ATOM 774 C CA . PHE A 1 100 ? -6.033 2.867 10.842 1.00 90.62 100 PHE A CA 1
ATOM 775 C C . PHE A 1 100 ? -4.621 3.273 10.441 1.00 90.62 100 PHE A C 1
ATOM 777 O O . PHE A 1 100 ? -3.827 3.750 11.253 1.00 90.62 100 PHE A O 1
ATOM 784 N N . SER A 1 101 ? -4.311 3.119 9.158 1.00 90.69 101 SER A N 1
ATOM 785 C CA . SER A 1 101 ? -3.103 3.681 8.571 1.00 90.69 101 SER A CA 1
ATOM 786 C C . SER A 1 101 ? -3.390 4.228 7.182 1.00 90.69 101 SER A C 1
ATOM 788 O O . SER A 1 101 ? -4.156 3.651 6.412 1.00 90.69 101 SER A O 1
ATOM 790 N N . THR A 1 102 ? -2.794 5.370 6.865 1.00 91.69 102 THR A N 1
ATOM 791 C CA . THR A 1 102 ? -2.849 5.967 5.536 1.00 91.69 102 THR A CA 1
ATOM 792 C C . THR A 1 102 ? -1.451 6.006 4.954 1.00 91.69 102 THR A C 1
ATOM 794 O O . THR A 1 102 ? -0.519 6.522 5.578 1.00 91.69 102 THR A O 1
ATOM 797 N N . GLN A 1 103 ? -1.302 5.450 3.758 1.00 92.31 103 GLN A N 1
ATOM 798 C CA . GLN A 1 103 ? -0.013 5.225 3.126 1.00 92.31 103 GLN A CA 1
ATOM 799 C C . GLN A 1 103 ? -0.021 5.719 1.679 1.00 92.31 103 GLN A C 1
ATOM 801 O O . GLN A 1 103 ? -1.043 5.680 0.998 1.00 92.31 103 GLN A O 1
ATOM 806 N N . PHE A 1 104 ? 1.130 6.195 1.211 1.00 93.12 104 PHE A N 1
ATOM 807 C CA . PHE A 1 104 ? 1.376 6.446 -0.204 1.00 93.12 104 PHE A CA 1
ATOM 808 C C . PHE A 1 104 ? 1.998 5.195 -0.819 1.00 93.12 104 PHE A C 1
ATOM 810 O O . PHE A 1 104 ? 3.090 4.780 -0.417 1.00 93.12 104 PHE A O 1
ATOM 817 N N . VAL A 1 105 ? 1.282 4.595 -1.762 1.00 91.62 105 VAL A N 1
ATOM 818 C CA . VAL A 1 105 ? 1.598 3.308 -2.376 1.00 91.62 105 VAL A CA 1
ATOM 819 C C . VAL A 1 105 ? 1.917 3.520 -3.850 1.00 91.62 105 VAL A C 1
ATOM 821 O O . VAL A 1 105 ? 1.226 4.261 -4.549 1.00 91.62 105 VAL A O 1
ATOM 824 N N . VAL A 1 106 ? 2.968 2.863 -4.332 1.00 90.50 106 VAL A N 1
ATOM 825 C CA . VAL A 1 106 ? 3.317 2.812 -5.754 1.00 90.50 106 VAL A CA 1
ATOM 826 C C . VAL A 1 106 ? 3.544 1.360 -6.118 1.00 90.50 106 VAL A C 1
ATOM 828 O O . VAL A 1 106 ? 4.388 0.704 -5.510 1.00 90.50 106 VAL A O 1
ATOM 831 N N . ALA A 1 107 ? 2.782 0.868 -7.090 1.00 88.69 107 ALA A N 1
ATOM 832 C CA . ALA A 1 107 ? 2.855 -0.509 -7.559 1.00 88.69 107 ALA A CA 1
ATOM 833 C C . ALA A 1 107 ? 2.809 -1.538 -6.406 1.00 88.69 107 ALA A C 1
ATOM 835 O O . ALA A 1 107 ? 3.614 -2.459 -6.316 1.00 88.69 107 ALA A O 1
ATOM 836 N N . GLY A 1 108 ? 1.909 -1.330 -5.443 1.00 87.88 108 GLY A N 1
ATOM 837 C CA . GLY A 1 108 ? 1.765 -2.207 -4.277 1.00 87.88 108 GLY A CA 1
ATOM 838 C C . GLY A 1 108 ? 2.784 -2.010 -3.141 1.00 87.88 108 GLY A C 1
ATOM 839 O O . GLY A 1 108 ? 2.630 -2.606 -2.069 1.00 87.88 108 GLY A O 1
ATOM 840 N N . ILE A 1 109 ? 3.796 -1.153 -3.324 1.00 87.62 109 ILE A N 1
ATOM 841 C CA . ILE A 1 109 ? 4.849 -0.888 -2.334 1.00 87.62 109 ILE A CA 1
ATOM 842 C C . ILE A 1 109 ? 4.507 0.373 -1.521 1.00 87.62 109 ILE A C 1
ATOM 844 O O . ILE A 1 109 ? 4.410 1.464 -2.094 1.00 87.62 109 ILE A O 1
ATOM 848 N N . PRO A 1 110 ? 4.361 0.282 -0.186 1.00 89.81 110 PRO A N 1
ATOM 849 C CA . PRO A 1 110 ? 4.078 1.444 0.651 1.00 89.81 110 PRO A CA 1
ATOM 850 C C . PRO A 1 110 ? 5.327 2.291 0.915 1.00 89.81 110 PRO A C 1
ATOM 852 O O . PRO A 1 110 ? 6.108 2.032 1.835 1.00 89.81 110 PRO A O 1
ATOM 855 N N . LEU A 1 111 ? 5.510 3.364 0.149 1.00 87.88 111 LEU A N 1
ATOM 856 C CA . LEU A 1 111 ? 6.698 4.221 0.224 1.00 87.88 111 LEU A CA 1
ATOM 857 C C . LEU A 1 111 ? 6.704 5.142 1.448 1.00 87.88 111 LEU A C 1
ATOM 859 O O . LEU A 1 111 ? 7.769 5.524 1.934 1.00 87.88 111 LEU A O 1
ATOM 863 N N . SER A 1 112 ? 5.538 5.517 1.970 1.00 88.12 112 SER A N 1
ATOM 864 C CA . SER A 1 112 ? 5.446 6.256 3.233 1.00 88.12 112 SER A CA 1
ATOM 865 C C . SER A 1 112 ? 4.100 6.120 3.902 1.00 88.12 112 SER A C 1
ATOM 867 O O . SER A 1 112 ? 3.080 6.002 3.236 1.00 88.12 112 SER A O 1
ATOM 869 N N . THR A 1 113 ? 4.113 6.224 5.225 1.00 88.81 113 THR A N 1
ATOM 870 C CA . THR A 1 113 ? 2.916 6.321 6.056 1.00 88.81 113 THR A CA 1
ATOM 871 C C . THR A 1 113 ? 2.724 7.788 6.424 1.00 88.81 113 THR A C 1
ATOM 873 O O . THR A 1 113 ? 3.625 8.387 7.005 1.00 88.81 113 THR A O 1
ATOM 876 N N . THR A 1 114 ? 1.595 8.378 6.037 1.00 87.81 114 THR A N 1
ATOM 877 C CA . THR A 1 114 ? 1.275 9.791 6.314 1.00 87.81 114 THR A CA 1
ATOM 878 C C . THR A 1 114 ? 0.486 9.962 7.600 1.00 87.81 114 THR A C 1
ATOM 880 O O . THR A 1 114 ? 0.558 11.009 8.223 1.00 87.81 114 THR A O 1
ATOM 883 N N . ASP A 1 115 ? -0.300 8.951 7.961 1.00 87.44 115 ASP A N 1
ATOM 884 C CA . ASP A 1 115 ? -1.166 8.980 9.132 1.00 87.44 115 ASP A CA 1
ATOM 885 C C . ASP A 1 115 ? -1.311 7.559 9.679 1.00 87.44 115 ASP A C 1
ATOM 887 O O . ASP A 1 115 ? -1.355 6.595 8.907 1.00 87.44 115 ASP A O 1
ATOM 891 N N . ARG A 1 116 ? -1.340 7.421 11.000 1.00 90.62 116 ARG A N 1
ATOM 892 C CA . ARG A 1 116 ? -1.572 6.154 11.690 1.00 90.62 116 ARG A CA 1
ATOM 893 C C . ARG A 1 116 ? -2.141 6.431 13.070 1.00 90.62 116 ARG A C 1
ATOM 895 O O . ARG A 1 116 ? -1.693 7.350 13.750 1.00 90.62 116 ARG A O 1
ATOM 902 N N . GLY A 1 117 ? -3.044 5.576 13.508 1.00 90.75 117 GLY A N 1
ATOM 903 C CA . GLY A 1 117 ? -3.614 5.678 14.837 1.00 90.75 117 GLY A CA 1
ATOM 904 C C . GLY A 1 117 ? -4.483 4.485 15.166 1.00 90.75 117 GLY A C 1
ATOM 905 O O . GLY A 1 117 ? -4.666 3.567 14.363 1.00 90.75 117 GLY A O 1
ATOM 906 N N . GLU A 1 118 ? -5.007 4.515 16.375 1.00 93.38 118 GLU A N 1
ATOM 907 C CA . GLU A 1 118 ? -5.899 3.505 16.902 1.00 93.38 118 GLU A CA 1
ATOM 908 C C . GLU A 1 118 ? -6.956 4.215 17.733 1.00 93.38 118 GLU A C 1
ATOM 910 O O . GLU A 1 118 ? -6.631 5.084 18.538 1.00 93.38 118 GLU A O 1
ATOM 915 N N . ASN A 1 119 ? -8.213 3.856 17.497 1.00 94.56 119 ASN A N 1
ATOM 916 C CA . ASN A 1 119 ? -9.342 4.345 18.268 1.00 94.56 119 ASN A CA 1
ATOM 917 C C . ASN A 1 119 ? -10.038 3.157 18.924 1.00 94.56 119 ASN A C 1
ATOM 919 O O . ASN A 1 119 ? -10.272 2.135 18.272 1.00 94.56 119 ASN A O 1
ATOM 923 N N . GLU A 1 120 ? -10.405 3.3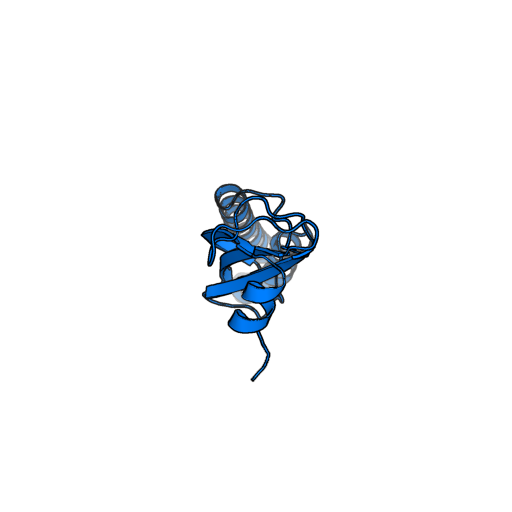15 20.188 1.00 96.31 120 GLU A N 1
ATOM 924 C CA . GLU A 1 120 ? -11.116 2.304 20.960 1.00 96.31 120 GLU A CA 1
ATOM 925 C C . GLU A 1 120 ? -12.588 2.698 21.118 1.00 96.31 120 GLU A C 1
ATOM 927 O O . GLU A 1 120 ? -12.917 3.829 21.480 1.00 96.31 120 GLU A O 1
ATOM 932 N N . TYR A 1 121 ? -13.486 1.764 20.817 1.00 97.00 121 TYR A N 1
ATOM 933 C CA . TYR A 1 121 ? -14.930 1.973 20.837 1.00 97.00 121 TYR A CA 1
ATOM 934 C C . TYR A 1 121 ? -15.606 0.909 21.699 1.00 97.00 121 TYR A C 1
ATOM 936 O O . TYR A 1 121 ? -15.308 -0.278 21.572 1.00 97.00 121 TYR A O 1
ATOM 944 N N . CYS A 1 122 ? -16.590 1.298 22.510 1.00 97.12 122 CYS A N 1
ATOM 945 C CA . CYS A 1 122 ? -17.532 0.320 23.050 1.00 97.12 122 CYS A CA 1
ATOM 946 C C . CYS A 1 122 ? -18.376 -0.283 21.913 1.00 97.12 122 CYS A C 1
ATOM 948 O O . CYS A 1 122 ? -18.549 0.321 20.847 1.00 97.12 122 CYS A O 1
ATOM 950 N N . THR A 1 123 ? -18.937 -1.467 22.147 1.00 95.44 123 THR A N 1
ATOM 951 C CA . THR A 1 123 ? -19.769 -2.192 21.171 1.00 95.44 123 THR A CA 1
ATOM 952 C C . THR A 1 123 ? -20.902 -1.338 20.610 1.00 95.44 123 THR A C 1
ATOM 954 O O . THR A 1 123 ? -21.140 -1.335 19.401 1.00 95.44 123 THR A O 1
ATOM 957 N N . ARG A 1 124 ? -21.567 -0.562 21.475 1.00 94.88 124 ARG A N 1
ATOM 958 C CA . ARG A 1 124 ? -22.692 0.302 21.101 1.00 94.88 124 ARG A CA 1
ATOM 959 C C . ARG A 1 124 ? -22.268 1.428 20.159 1.00 94.88 124 ARG A C 1
ATOM 961 O O . ARG A 1 124 ? -22.874 1.594 19.107 1.00 94.88 124 ARG A O 1
ATOM 968 N N . CYS A 1 125 ? -21.242 2.196 20.525 1.00 95.88 125 CYS A N 1
ATOM 969 C CA . CYS A 1 125 ? -20.778 3.324 19.713 1.00 95.88 125 CYS A CA 1
ATOM 970 C C . CYS A 1 125 ? -20.181 2.853 18.387 1.00 95.88 125 CYS A C 1
ATOM 972 O O . CYS A 1 125 ? -20.443 3.468 17.360 1.00 95.88 125 CYS A O 1
ATOM 974 N N . HIS A 1 126 ? -19.451 1.733 18.385 1.00 94.56 126 HIS A N 1
ATOM 975 C CA . HIS A 1 126 ? -18.944 1.142 17.149 1.00 94.56 126 HIS A CA 1
ATOM 976 C C . HIS A 1 126 ? -20.079 0.763 16.184 1.00 94.56 126 HIS A C 1
ATOM 978 O O . HIS A 1 126 ? -19.989 1.041 14.991 1.00 94.56 126 HIS A O 1
ATOM 984 N N . ALA A 1 127 ? -21.150 0.139 16.689 1.00 92.12 127 ALA A N 1
ATOM 985 C CA . ALA A 1 127 ? -22.288 -0.266 15.866 1.00 92.12 127 ALA A CA 1
ATOM 986 C C . ALA A 1 127 ? -23.025 0.929 15.244 1.00 92.12 127 ALA A C 1
ATOM 988 O O . ALA A 1 127 ? -23.445 0.845 14.096 1.00 92.12 127 ALA A O 1
ATOM 989 N N . VAL A 1 128 ? -23.157 2.038 15.978 1.00 92.00 128 VAL A N 1
ATOM 990 C CA . VAL A 1 128 ? -23.794 3.263 15.470 1.00 92.00 128 VAL A CA 1
ATOM 991 C C . VAL A 1 128 ? -22.927 3.940 14.406 1.00 92.00 128 VAL A C 1
ATOM 993 O O . VAL A 1 128 ? -23.428 4.273 13.339 1.00 92.00 128 VAL A O 1
ATOM 996 N N . GLU A 1 129 ? -21.633 4.113 14.677 1.00 86.25 129 GLU A N 1
ATOM 997 C CA . GLU A 1 129 ? -20.722 4.867 13.806 1.00 86.25 129 GLU A CA 1
ATOM 998 C C . GLU A 1 129 ? -20.414 4.140 12.486 1.00 86.25 129 GLU A C 1
ATOM 1000 O O . GLU A 1 129 ? -20.159 4.770 11.461 1.00 86.25 129 GLU A O 1
ATOM 1005 N N . PHE A 1 130 ? -20.416 2.802 12.502 1.00 86.00 130 PHE A N 1
ATOM 1006 C CA . PHE A 1 130 ? -19.969 1.975 11.376 1.00 86.00 130 PHE A CA 1
ATOM 1007 C C . PHE A 1 130 ? -21.026 0.979 10.888 1.00 86.00 130 PHE A C 1
ATOM 1009 O O . PHE A 1 130 ? -20.673 -0.028 10.268 1.00 86.00 130 PHE A O 1
ATOM 1016 N N . SER A 1 131 ? -22.312 1.238 11.150 1.00 77.00 131 SER A N 1
ATOM 1017 C CA . SER A 1 131 ? -23.386 0.456 10.534 1.00 77.00 131 SER A CA 1
ATOM 1018 C C . SER A 1 131 ? -23.294 0.591 9.010 1.00 77.00 131 SER A C 1
ATOM 1020 O O . SER A 1 131 ? -23.254 1.720 8.515 1.00 77.00 131 SER A O 1
ATOM 1022 N N . PRO A 1 132 ? -23.272 -0.515 8.244 1.00 63.25 132 PRO A N 1
ATOM 1023 C CA . PRO A 1 132 ? -23.420 -0.429 6.800 1.00 63.25 132 PRO A CA 1
ATOM 1024 C C . PRO A 1 132 ? -24.782 0.207 6.488 1.00 63.25 132 PRO A C 1
ATOM 1026 O O . PRO A 1 132 ? -25.807 -0.243 7.003 1.00 63.25 132 PRO A O 1
ATOM 1029 N N . THR A 1 133 ? -24.761 1.288 5.712 1.00 54.50 133 THR A N 1
ATOM 1030 C CA . THR A 1 133 ? -25.945 1.912 5.102 1.00 54.50 133 THR A CA 1
ATOM 1031 C C . THR A 1 133 ? -26.359 1.164 3.850 1.00 54.50 133 THR A C 1
ATOM 1033 O O . THR A 1 133 ? -25.433 0.830 3.072 1.00 54.50 133 THR A O 1
#

InterPro domains:
  IPR058421 Protein of unknown function DUF8108, C-terminal domain [PF26413] (63-126)

Organism: Haloferax volcanii (NCBI:txid2246)

Sequence (133 aa):
MPHPTLLSSTLRRLTVAVSLVTSTLFAALAAAILFPQSAIWTWALLFFLPIFWLHCYFPGYVSYSPTAFGRVREVVTSPRAVRECVVCGEADDRGVARAFSTQFVVAGIPLSTTDRGENEYCTRCHAVEFSPT

Secondary structure (DSSP, 8-state):
------S-HHHHHHHHHHHHHHHHHHHHHHHHHHS-TTSHHHHHHHHHHHHHHHHHTTTS---S-TT--EEEEEEEEEE--BSS-TTT---BTT-EEEEEEEEEEETTEEEEEEEEEEEEE-HHHHHHHT---

Radius of gyration: 22.08 Å; chains: 1; bounding box: 54×21×62 Å

Foldseek 3Di:
DQQPQVDALVVLLVLLVVQQVVLQVVLQVCLVVPDPDPCSVVSSVVSSVVSSCCSNPVVPQFRFALPDAAKDKDKDKDFAFACQAPVHGHTARGKIKIWMWIFGDHSRHGNDTPDIDIGIHHPVVCCVVDPDD